Protein AF-A0A511D1J5-F1 (afdb_monomer_lite)

Structure (mmCIF, N/CA/C/O backbone):
data_AF-A0A511D1J5-F1
#
_entry.id   AF-A0A511D1J5-F1
#
loop_
_atom_site.group_PDB
_atom_site.id
_atom_site.type_symbol
_atom_site.label_atom_id
_atom_site.label_alt_id
_atom_site.label_comp_id
_atom_site.label_asym_id
_atom_site.label_entity_id
_atom_site.label_seq_id
_atom_site.pdbx_PDB_ins_code
_atom_site.Cartn_x
_atom_site.Cartn_y
_atom_site.Cartn_z
_atom_site.occupancy
_atom_site.B_iso_or_equiv
_atom_site.auth_seq_id
_atom_site.auth_comp_id
_atom_site.auth_asym_id
_atom_site.auth_atom_id
_atom_site.pdbx_PDB_model_num
ATOM 1 N N . MET A 1 1 ? -1.726 1.560 22.038 1.00 70.44 1 MET A N 1
ATOM 2 C CA . MET A 1 1 ? -1.634 2.823 21.264 1.00 70.44 1 MET A CA 1
ATOM 3 C C . MET A 1 1 ? -1.317 3.964 22.208 1.00 70.44 1 MET A C 1
ATOM 5 O O . MET A 1 1 ? -1.886 3.990 23.290 1.00 70.44 1 MET A O 1
ATOM 9 N N . SER A 1 2 ? -0.455 4.901 21.805 1.00 94.38 2 SER A N 1
ATOM 10 C CA . SER A 1 2 ? -0.273 6.137 22.575 1.00 94.38 2 SER A CA 1
ATOM 11 C C . SER A 1 2 ? -1.493 7.054 22.418 1.00 94.38 2 SER A C 1
ATOM 13 O O . SER A 1 2 ? -2.178 7.018 21.388 1.00 94.38 2 SER A O 1
ATOM 15 N N . GLU A 1 3 ? -1.755 7.909 23.406 1.00 93.19 3 GLU A N 1
ATOM 16 C CA . GLU A 1 3 ? -2.814 8.922 23.302 1.00 93.19 3 GLU A CA 1
ATOM 17 C C . GLU A 1 3 ? -2.590 9.887 22.129 1.00 93.19 3 GLU A C 1
ATOM 19 O O . GLU A 1 3 ? -3.546 10.308 21.476 1.00 93.19 3 GLU A O 1
ATOM 24 N N . GLY A 1 4 ? -1.328 10.209 21.826 1.00 96.50 4 GLY A N 1
ATOM 25 C CA . GLY A 1 4 ? -0.955 11.025 20.670 1.00 96.50 4 GLY A CA 1
ATOM 26 C C . GLY A 1 4 ? -1.358 10.364 19.351 1.00 96.50 4 GLY A C 1
ATOM 27 O O . GLY A 1 4 ? -2.021 10.987 18.522 1.00 96.50 4 GLY A O 1
ATOM 28 N N . THR A 1 5 ? -1.051 9.073 19.192 1.00 96.56 5 THR A N 1
ATOM 29 C CA . THR A 1 5 ? -1.454 8.283 18.018 1.00 96.56 5 THR A CA 1
ATOM 30 C C . THR A 1 5 ? -2.975 8.247 17.875 1.00 96.56 5 THR A C 1
ATOM 32 O O . THR A 1 5 ? -3.497 8.491 16.788 1.00 96.56 5 THR A O 1
ATOM 35 N N . LEU A 1 6 ? -3.701 8.005 18.972 1.00 97.12 6 LEU A N 1
ATOM 36 C CA . LEU A 1 6 ? -5.165 7.980 18.958 1.00 97.12 6 LEU A CA 1
ATOM 37 C C . LEU A 1 6 ? -5.756 9.322 18.515 1.00 97.12 6 LEU A C 1
ATOM 39 O O . LEU A 1 6 ? -6.701 9.355 17.727 1.00 97.12 6 LEU A O 1
ATOM 43 N N . ARG A 1 7 ? -5.194 10.432 19.000 1.00 97.81 7 ARG A N 1
ATOM 44 C CA . ARG A 1 7 ? -5.624 11.785 18.634 1.00 97.81 7 ARG A CA 1
ATOM 45 C C . ARG A 1 7 ? -5.421 12.053 17.147 1.00 97.81 7 ARG A C 1
ATOM 47 O O . ARG A 1 7 ? -6.350 12.512 16.488 1.00 97.81 7 ARG A O 1
ATOM 54 N N . THR A 1 8 ? -4.254 11.705 16.608 1.00 97.88 8 THR A N 1
ATOM 55 C CA . THR A 1 8 ? -3.967 11.850 15.175 1.00 97.88 8 THR A CA 1
ATOM 56 C C . THR A 1 8 ? -4.930 11.030 14.321 1.00 97.88 8 THR A C 1
ATOM 58 O O . THR A 1 8 ? -5.480 11.558 13.355 1.00 97.88 8 THR A O 1
ATOM 61 N N . LEU A 1 9 ? -5.192 9.769 14.686 1.00 97.38 9 LEU A N 1
ATOM 62 C CA . LEU A 1 9 ? -6.133 8.924 13.944 1.00 97.38 9 LEU A CA 1
ATOM 63 C C . LEU A 1 9 ? -7.563 9.474 13.993 1.00 97.38 9 LEU A C 1
ATOM 65 O O . LEU A 1 9 ? -8.228 9.504 12.964 1.00 97.38 9 LEU A O 1
ATOM 69 N N . LYS A 1 10 ? -8.020 9.983 15.144 1.00 97.81 10 LYS A N 1
ATOM 70 C CA . LYS A 1 10 ? -9.337 10.636 15.259 1.00 97.81 10 LYS A CA 1
ATOM 71 C C . LYS A 1 10 ? -9.457 11.863 14.355 1.00 97.81 10 LYS A C 1
ATOM 73 O O . LYS A 1 10 ? -10.471 12.019 13.684 1.00 97.81 10 LYS A O 1
ATOM 78 N N . VAL A 1 11 ? -8.426 12.712 14.310 1.00 98.50 11 VAL A N 1
ATOM 79 C CA . VAL A 1 11 ? -8.406 13.894 13.429 1.00 98.50 11 VAL A CA 1
ATOM 80 C C . VAL A 1 11 ? -8.476 13.483 11.959 1.00 98.50 11 VAL A C 1
ATOM 82 O O . VAL A 1 11 ? -9.231 14.081 11.196 1.00 98.50 11 VAL A O 1
ATOM 85 N N . ARG A 1 12 ? -7.717 12.461 11.550 1.00 98.06 12 ARG A N 1
ATOM 86 C CA . ARG A 1 12 ? -7.739 11.965 10.166 1.00 98.06 12 ARG A CA 1
ATOM 87 C C . ARG A 1 12 ? -9.081 11.330 9.805 1.00 98.06 12 ARG A C 1
ATOM 89 O O . ARG A 1 12 ? -9.635 11.687 8.776 1.00 98.06 12 ARG A O 1
ATOM 96 N N . ALA A 1 13 ? -9.641 10.499 10.684 1.00 98.06 13 ALA A N 1
ATOM 97 C CA . ALA A 1 13 ? -10.963 9.905 10.492 1.00 98.06 13 ALA A CA 1
ATOM 98 C C . ALA A 1 13 ? -12.045 10.980 10.293 1.00 98.06 13 ALA A C 1
ATOM 100 O O . ALA A 1 13 ? -12.807 10.919 9.331 1.00 98.06 13 ALA A O 1
ATOM 101 N N . ALA A 1 14 ? -12.044 12.020 11.136 1.00 98.19 14 ALA A N 1
ATOM 102 C CA . ALA A 1 14 ? -12.971 13.143 11.008 1.00 98.19 14 ALA A CA 1
ATOM 103 C C . ALA A 1 14 ? -12.801 13.902 9.679 1.00 98.19 14 ALA A C 1
ATOM 105 O O . ALA A 1 14 ? -13.795 14.245 9.045 1.00 98.19 14 ALA A O 1
ATOM 106 N N . ARG A 1 15 ? -11.559 14.129 9.225 1.00 97.88 15 ARG A N 1
ATOM 107 C CA . ARG A 1 15 ? -11.274 14.762 7.921 1.00 97.88 15 ARG A CA 1
ATOM 108 C C . ARG A 1 15 ? -11.769 13.933 6.739 1.00 97.88 15 ARG A C 1
ATOM 110 O O . ARG A 1 15 ? -12.216 14.511 5.757 1.00 97.88 15 ARG A O 1
ATOM 117 N N . SER A 1 16 ? -11.715 12.609 6.849 1.00 96.38 16 SER A N 1
ATOM 118 C CA . SER A 1 16 ? -12.226 11.682 5.835 1.00 96.38 16 SER A CA 1
ATOM 119 C C . SER A 1 16 ? -13.739 11.442 5.932 1.00 96.38 16 SER A C 1
ATOM 121 O O . SER A 1 16 ? -14.268 10.641 5.168 1.00 96.38 16 SER A O 1
ATOM 123 N N . GLY A 1 17 ? -14.448 12.083 6.872 1.00 97.88 17 GLY A N 1
ATOM 124 C CA . GLY A 1 17 ? -15.884 11.863 7.088 1.00 97.88 17 GLY A CA 1
ATOM 125 C C . GLY A 1 17 ? -16.226 10.458 7.601 1.00 97.88 17 GLY A C 1
ATOM 126 O O . GLY A 1 17 ? -17.355 9.999 7.452 1.00 97.88 17 GLY A O 1
ATOM 127 N N . GLN A 1 18 ? -15.257 9.760 8.192 1.00 97.50 18 GLN A N 1
ATOM 128 C CA . GLN A 1 18 ? -15.386 8.380 8.650 1.00 97.50 18 GLN A CA 1
ATOM 129 C C . GLN A 1 18 ? -15.394 8.308 10.179 1.00 97.50 18 GLN A C 1
ATOM 131 O O . GLN A 1 18 ? -14.784 9.124 10.876 1.00 97.50 18 GLN A O 1
ATOM 136 N N . SER A 1 19 ? -16.042 7.278 10.728 1.00 98.38 19 SER A N 1
ATOM 137 C CA . SER A 1 19 ? -15.804 6.910 12.125 1.00 98.38 19 SER A CA 1
ATOM 138 C C . SER A 1 19 ? -14.358 6.435 12.300 1.00 98.38 19 SER A C 1
ATOM 140 O O . SER A 1 19 ? -13.729 5.949 11.357 1.00 98.38 19 SER A O 1
ATOM 142 N N . LEU A 1 20 ? -13.825 6.519 13.524 1.00 97.88 20 LEU A N 1
ATOM 143 C CA . LEU A 1 20 ? -12.477 6.019 13.810 1.00 97.88 20 LEU A CA 1
ATOM 144 C C . LEU A 1 20 ? -12.336 4.531 13.449 1.00 97.88 20 LEU A C 1
ATOM 146 O O . LEU A 1 20 ? -11.306 4.140 12.910 1.00 97.88 20 LEU A O 1
ATOM 150 N N . GLN A 1 21 ? -13.360 3.708 13.713 1.00 97.69 21 GLN A N 1
ATOM 151 C CA . GLN A 1 21 ? -13.307 2.283 13.374 1.00 97.69 21 GLN A CA 1
ATOM 152 C C . GLN A 1 21 ? -13.255 2.056 11.860 1.00 97.69 21 GLN A C 1
ATOM 154 O O . GLN A 1 21 ? -12.487 1.215 11.404 1.00 97.69 21 GLN A O 1
ATOM 159 N N . ALA A 1 22 ? -14.048 2.806 11.086 1.00 98.12 22 ALA A N 1
ATOM 160 C CA . ALA A 1 22 ? -14.054 2.697 9.630 1.00 98.12 22 ALA A CA 1
ATOM 161 C C . ALA A 1 22 ? -12.713 3.139 9.028 1.00 98.12 22 ALA A C 1
ATOM 163 O O . ALA A 1 22 ? -12.170 2.442 8.178 1.00 98.12 22 ALA A O 1
ATOM 164 N N . TYR A 1 23 ? -12.148 4.242 9.528 1.00 97.75 23 TYR A N 1
ATOM 165 C CA . TYR A 1 23 ? -10.851 4.743 9.078 1.00 97.75 23 TYR A CA 1
ATOM 166 C C . TYR A 1 23 ? -9.712 3.756 9.369 1.00 97.75 23 TYR A C 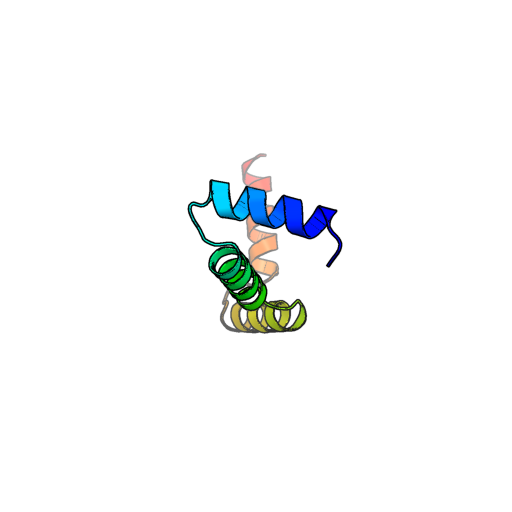1
ATOM 168 O O . TYR A 1 23 ? -8.878 3.498 8.507 1.00 97.75 23 TYR A O 1
ATOM 176 N N . VAL A 1 24 ? -9.684 3.169 10.571 1.00 97.00 24 VAL A N 1
ATOM 177 C CA . VAL A 1 24 ? -8.663 2.171 10.928 1.00 97.00 24 VAL A CA 1
ATOM 178 C C . VAL A 1 24 ? -8.812 0.903 10.094 1.00 97.00 24 VAL A C 1
ATOM 180 O O . VAL A 1 24 ? -7.803 0.371 9.652 1.00 97.00 24 VAL A O 1
ATOM 183 N N . ARG A 1 25 ? -10.042 0.435 9.845 1.00 97.31 25 ARG A N 1
ATOM 184 C CA . ARG A 1 25 ? -10.272 -0.717 8.962 1.00 97.31 25 ARG A CA 1
ATOM 185 C C . ARG A 1 25 ? -9.730 -0.456 7.564 1.00 97.31 25 ARG A C 1
ATOM 187 O O . ARG A 1 25 ? -8.935 -1.245 7.088 1.00 97.31 25 ARG A O 1
ATOM 194 N N . HIS A 1 26 ? -10.091 0.678 6.970 1.00 96.25 26 HIS A N 1
ATOM 195 C CA . HIS A 1 26 ? -9.600 1.050 5.648 1.00 96.25 26 HIS A CA 1
ATOM 196 C C . HIS A 1 26 ? -8.067 1.101 5.596 1.00 96.25 26 HIS A C 1
ATOM 198 O O . HIS A 1 26 ? -7.475 0.590 4.658 1.00 96.25 26 HIS A O 1
ATOM 204 N N . LEU A 1 27 ? -7.417 1.648 6.628 1.00 95.00 27 LEU A N 1
ATOM 205 C CA . LEU A 1 27 ? -5.956 1.679 6.700 1.00 95.00 27 LEU A CA 1
ATOM 206 C C . LEU A 1 27 ? -5.334 0.275 6.782 1.00 95.00 27 LEU A C 1
ATOM 208 O O . LEU A 1 27 ? -4.282 0.044 6.201 1.00 95.00 27 LEU A O 1
ATOM 212 N N . LEU A 1 28 ? -5.974 -0.655 7.494 1.00 95.19 28 LEU A N 1
ATOM 213 C CA . LEU A 1 28 ? -5.533 -2.050 7.544 1.00 95.19 28 LEU A CA 1
ATOM 214 C C . LEU A 1 28 ? -5.770 -2.776 6.217 1.00 95.19 28 LEU A C 1
ATOM 216 O 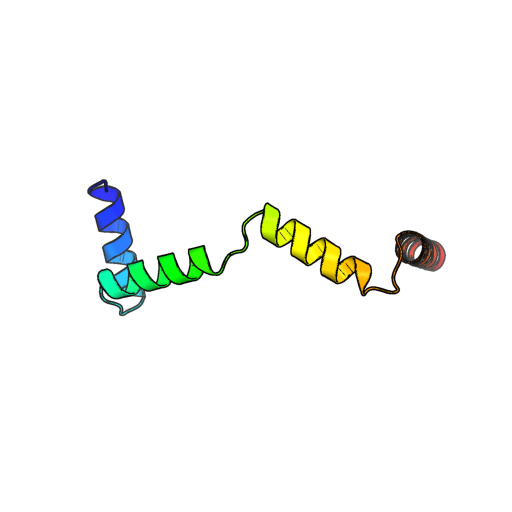O . LEU A 1 28 ? -4.937 -3.588 5.833 1.00 95.19 28 LEU A O 1
ATOM 220 N N . ASP A 1 29 ? -6.868 -2.475 5.523 1.00 95.38 29 ASP A N 1
ATOM 221 C CA . ASP A 1 29 ? -7.163 -3.042 4.205 1.00 95.38 29 ASP A CA 1
ATOM 222 C C . ASP A 1 29 ? -6.135 -2.568 3.161 1.00 95.38 29 ASP A C 1
ATOM 224 O O . ASP A 1 29 ? -5.646 -3.376 2.379 1.00 95.38 29 ASP A O 1
ATOM 228 N N . GLU A 1 30 ? -5.755 -1.285 3.181 1.00 93.19 30 GLU A N 1
ATOM 229 C CA . GLU A 1 30 ? -4.701 -0.726 2.315 1.00 93.19 30 GLU A CA 1
ATOM 230 C C . GLU A 1 30 ? -3.328 -1.346 2.608 1.00 93.19 30 GLU A C 1
ATOM 232 O O . GLU A 1 30 ? -2.606 -1.741 1.692 1.00 93.19 30 GLU A O 1
ATOM 237 N N . GLU A 1 31 ? -2.973 -1.475 3.889 1.00 91.25 31 GLU A N 1
ATOM 238 C CA . GLU A 1 31 ? -1.720 -2.120 4.287 1.00 91.25 31 GLU A CA 1
ATOM 239 C C . GLU A 1 31 ? -1.695 -3.585 3.829 1.00 91.25 31 GLU A C 1
ATOM 241 O O . GLU A 1 31 ? -0.715 -4.032 3.244 1.00 91.25 31 GLU A O 1
ATOM 246 N N . ALA A 1 32 ? -2.795 -4.319 4.023 1.00 90.19 32 ALA A N 1
ATOM 247 C CA . ALA A 1 32 ? -2.917 -5.711 3.595 1.00 90.19 32 ALA A CA 1
ATOM 248 C C . ALA A 1 32 ? -2.955 -5.880 2.066 1.00 90.19 32 ALA A C 1
ATOM 250 O O . ALA A 1 32 ? -2.602 -6.943 1.563 1.00 90.19 32 ALA A O 1
ATOM 251 N N . ALA A 1 33 ? -3.387 -4.858 1.323 1.00 89.62 33 ALA A N 1
ATOM 252 C CA . ALA A 1 33 ? -3.340 -4.846 -0.138 1.00 89.62 33 ALA A CA 1
ATOM 253 C C . ALA A 1 33 ? -1.930 -4.565 -0.683 1.00 89.62 33 ALA A C 1
ATOM 255 O O . ALA A 1 33 ? -1.670 -4.785 -1.869 1.00 89.62 33 ALA A O 1
ATOM 256 N N . THR A 1 34 ? -1.018 -4.076 0.158 1.00 90.06 34 THR A N 1
ATOM 257 C CA . THR A 1 34 ? 0.363 -3.814 -0.233 1.00 90.06 34 THR A CA 1
ATOM 258 C C . THR A 1 34 ? 1.147 -5.122 -0.189 1.00 90.06 34 THR A C 1
ATOM 260 O O . THR A 1 34 ? 1.228 -5.767 0.853 1.00 90.06 34 THR A O 1
ATOM 263 N N . LEU A 1 35 ? 1.733 -5.522 -1.322 1.00 85.12 35 LEU A N 1
ATOM 264 C CA . LEU A 1 35 ? 2.569 -6.722 -1.378 1.00 85.12 35 LEU A CA 1
ATOM 265 C C . LEU A 1 35 ? 3.741 -6.593 -0.403 1.00 85.12 35 LEU A C 1
ATOM 267 O O . LEU A 1 35 ? 4.418 -5.560 -0.350 1.00 85.12 35 LEU A O 1
ATOM 271 N N . THR A 1 36 ? 4.041 -7.675 0.305 1.00 88.31 36 THR A N 1
ATOM 272 C CA . THR A 1 36 ? 5.328 -7.810 0.984 1.00 88.31 36 THR A CA 1
ATOM 273 C C . THR A 1 36 ? 6.468 -7.790 -0.040 1.00 88.31 36 THR A C 1
ATOM 275 O O . THR A 1 36 ? 6.271 -8.036 -1.230 1.00 88.31 36 THR A O 1
ATOM 278 N N . LEU A 1 37 ? 7.699 -7.517 0.405 1.00 87.06 37 LEU A N 1
ATOM 279 C CA . LEU A 1 37 ? 8.866 -7.519 -0.490 1.00 87.06 37 LEU A CA 1
ATOM 280 C C . LEU A 1 37 ? 9.069 -8.870 -1.189 1.00 87.06 37 LEU A C 1
ATOM 282 O O . LEU A 1 37 ? 9.495 -8.906 -2.340 1.00 87.06 37 LEU A O 1
ATOM 286 N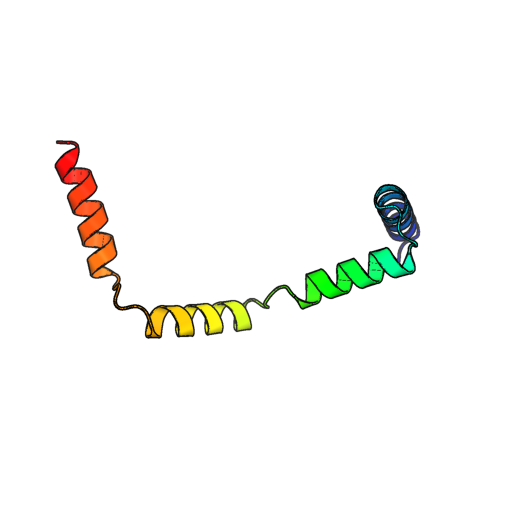 N . GLU A 1 38 ? 8.766 -9.963 -0.491 1.00 90.75 38 GLU A N 1
ATOM 287 C CA . GLU A 1 38 ? 8.855 -11.314 -1.038 1.00 90.75 38 GLU A CA 1
ATOM 288 C C . GLU A 1 38 ? 7.799 -11.539 -2.126 1.00 90.75 38 GLU A C 1
ATOM 290 O O . GLU A 1 38 ? 8.141 -11.938 -3.237 1.00 90.75 38 GLU A O 1
ATOM 295 N N . GLU A 1 39 ? 6.541 -11.180 -1.862 1.00 91.06 39 GLU A N 1
ATOM 296 C CA . GLU A 1 39 ? 5.456 -11.279 -2.846 1.00 91.06 39 GLU A CA 1
ATOM 297 C C . GLU A 1 39 ? 5.684 -10.357 -4.051 1.00 91.06 39 GLU A C 1
ATOM 299 O O . GLU A 1 39 ? 5.453 -10.752 -5.193 1.00 91.06 39 GLU A O 1
ATOM 304 N N . ALA A 1 40 ? 6.198 -9.146 -3.824 1.00 92.12 40 ALA A N 1
ATOM 305 C CA . ALA A 1 40 ? 6.561 -8.219 -4.888 1.00 92.12 40 ALA A CA 1
ATOM 306 C C . ALA A 1 40 ? 7.689 -8.780 -5.768 1.00 92.12 40 ALA A C 1
ATOM 308 O O . ALA A 1 40 ? 7.633 -8.650 -6.993 1.00 92.12 40 ALA A O 1
ATOM 309 N N . ALA A 1 41 ? 8.697 -9.422 -5.168 1.00 91.75 41 ALA A N 1
ATOM 310 C CA . ALA A 1 41 ? 9.785 -10.056 -5.906 1.00 91.75 41 ALA A CA 1
ATOM 311 C C . ALA A 1 41 ? 9.288 -11.245 -6.738 1.00 91.75 41 ALA A C 1
ATOM 313 O O . ALA A 1 41 ? 9.667 -11.376 -7.903 1.00 91.75 41 ALA A O 1
ATOM 314 N N . GLU A 1 42 ? 8.415 -12.078 -6.174 1.00 93.69 42 GLU A N 1
ATOM 315 C CA . GLU A 1 42 ? 7.824 -13.209 -6.888 1.00 93.69 42 GLU A CA 1
ATOM 316 C C . GLU A 1 42 ? 6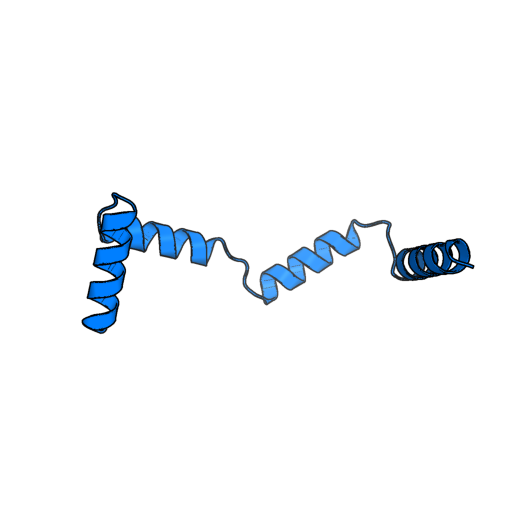.938 -12.736 -8.047 1.00 93.69 42 GLU A C 1
ATOM 318 O O . GLU A 1 42 ? 7.061 -13.206 -9.179 1.00 93.69 42 GLU A O 1
ATOM 323 N N . GLN A 1 43 ? 6.116 -11.711 -7.817 1.00 91.31 43 GLN A N 1
ATOM 324 C CA . GLN A 1 43 ? 5.295 -11.121 -8.867 1.00 91.31 43 GLN A CA 1
ATOM 325 C C . GLN A 1 43 ? 6.142 -10.463 -9.967 1.00 91.31 43 GLN A C 1
ATOM 327 O O . GLN A 1 43 ? 5.811 -10.588 -11.148 1.00 91.31 43 GLN A O 1
ATOM 332 N N . ALA A 1 44 ? 7.258 -9.815 -9.616 1.00 89.56 44 ALA A N 1
ATOM 333 C CA . ALA A 1 44 ? 8.203 -9.268 -10.588 1.00 89.56 44 ALA A CA 1
ATOM 334 C C . ALA A 1 44 ? 8.844 -10.368 -11.452 1.00 89.56 44 ALA A C 1
ATOM 336 O O . ALA A 1 44 ? 8.931 -10.203 -12.670 1.00 89.56 44 ALA A O 1
ATOM 337 N N . ARG A 1 45 ? 9.230 -11.507 -10.856 1.00 89.06 45 ARG A N 1
ATOM 338 C CA . ARG A 1 45 ? 9.739 -12.675 -11.599 1.00 89.06 45 ARG A CA 1
ATOM 339 C C . ARG A 1 45 ? 8.690 -13.226 -12.555 1.00 89.06 45 ARG A C 1
ATOM 341 O O . ARG A 1 45 ? 8.977 -13.361 -13.738 1.00 89.06 45 ARG A O 1
ATOM 348 N N . ALA A 1 46 ? 7.458 -13.425 -12.089 1.00 89.62 46 ALA A N 1
ATOM 349 C CA . ALA A 1 46 ? 6.367 -13.917 -12.929 1.00 89.62 46 ALA A CA 1
ATOM 350 C C . ALA A 1 46 ? 6.042 -12.974 -14.106 1.00 89.62 46 ALA A C 1
ATOM 352 O O . ALA A 1 46 ? 5.616 -13.422 -15.171 1.00 89.62 46 ALA A O 1
ATOM 353 N N . ILE A 1 47 ? 6.210 -11.657 -13.933 1.00 88.19 47 ILE A N 1
ATOM 354 C CA . ILE A 1 47 ? 6.086 -10.681 -15.026 1.00 88.19 47 ILE A CA 1
ATOM 355 C C . ILE A 1 47 ? 7.260 -10.816 -16.003 1.00 88.19 47 ILE A C 1
ATOM 357 O O . ILE A 1 47 ? 7.028 -10.867 -17.209 1.00 88.19 47 ILE A O 1
ATOM 361 N N . ALA A 1 48 ? 8.492 -10.901 -15.494 1.00 85.88 48 ALA A N 1
ATOM 362 C CA . ALA A 1 48 ? 9.696 -11.036 -16.310 1.00 85.88 48 ALA A CA 1
ATOM 363 C C . ALA A 1 48 ? 9.698 -12.332 -17.137 1.00 85.88 48 ALA A C 1
ATOM 365 O O . ALA A 1 48 ? 10.017 -12.292 -18.317 1.00 85.88 48 ALA A O 1
ATOM 366 N N . GLU A 1 49 ? 9.262 -13.456 -16.567 1.00 87.00 49 GLU A N 1
ATOM 367 C CA . GLU A 1 49 ? 9.157 -14.745 -17.270 1.00 87.00 49 GLU A CA 1
ATOM 368 C C . GLU A 1 49 ? 8.181 -14.712 -18.453 1.00 87.00 49 GLU A C 1
ATOM 370 O O . GLU A 1 49 ? 8.366 -15.426 -19.436 1.00 87.00 49 GLU A O 1
ATOM 375 N N . ARG A 1 50 ? 7.137 -13.879 -18.378 1.00 86.38 50 ARG A N 1
ATOM 376 C CA . ARG A 1 50 ? 6.180 -13.682 -19.478 1.00 86.38 50 ARG A CA 1
ATOM 377 C C . ARG A 1 50 ? 6.612 -12.599 -20.465 1.00 86.38 50 ARG A C 1
ATOM 379 O O . ARG A 1 50 ? 5.947 -12.412 -21.483 1.00 86.38 50 ARG A O 1
ATOM 386 N N . SER A 1 51 ? 7.669 -11.858 -20.155 1.00 83.12 51 SER A N 1
ATOM 387 C CA . SER A 1 51 ? 8.178 -10.789 -21.000 1.00 83.12 51 SER A CA 1
ATOM 388 C C . SER A 1 51 ? 9.087 -11.365 -22.079 1.00 83.12 51 SER A C 1
ATOM 390 O O . SER A 1 51 ? 10.006 -12.123 -21.790 1.00 83.12 51 SER A O 1
ATOM 392 N N . SER A 1 52 ? 8.872 -10.959 -23.329 1.00 84.62 52 SER A N 1
ATOM 393 C CA . SER A 1 52 ? 9.841 -11.192 -24.405 1.00 84.62 52 SER A CA 1
ATOM 394 C C . SER A 1 52 ? 10.987 -10.176 -24.394 1.00 84.62 52 SER A C 1
ATOM 396 O O . SER A 1 52 ? 11.917 -10.322 -25.175 1.00 84.62 52 SER A O 1
ATOM 398 N N . VAL A 1 53 ? 10.895 -9.135 -23.556 1.00 86.50 53 VAL A N 1
ATOM 399 C CA . VAL A 1 53 ? 11.921 -8.097 -23.404 1.00 86.50 53 VAL A CA 1
ATOM 400 C C . VAL A 1 53 ? 13.009 -8.598 -22.463 1.00 86.50 53 VAL A C 1
ATOM 402 O O . VAL A 1 53 ? 12.742 -8.925 -21.305 1.00 86.50 53 VAL A O 1
ATOM 405 N N . THR A 1 54 ? 14.230 -8.613 -22.972 1.00 85.75 54 THR A N 1
ATOM 406 C CA . THR A 1 54 ? 15.469 -9.002 -22.308 1.00 85.75 54 THR A CA 1
ATOM 407 C C . THR A 1 54 ? 16.270 -7.776 -21.862 1.00 85.75 54 THR A C 1
ATOM 409 O O . THR A 1 54 ? 15.964 -6.632 -22.202 1.00 85.75 54 THR A O 1
ATOM 412 N N . ALA A 1 55 ? 17.327 -8.006 -21.080 1.00 87.56 55 ALA A N 1
ATOM 413 C CA . ALA A 1 55 ? 18.257 -6.941 -20.709 1.00 87.56 55 ALA A CA 1
ATOM 414 C C . ALA A 1 55 ? 18.974 -6.343 -21.933 1.00 87.56 55 ALA A C 1
ATOM 416 O O . ALA A 1 55 ? 19.242 -5.141 -21.948 1.00 87.56 55 ALA A O 1
ATOM 417 N N . ASP A 1 56 ? 19.240 -7.158 -22.956 1.00 91.81 56 ASP A N 1
ATOM 418 C CA . ASP A 1 56 ? 19.911 -6.715 -24.177 1.00 91.81 56 ASP A CA 1
ATOM 419 C C . ASP A 1 56 ? 19.033 -5.737 -24.962 1.00 91.81 56 ASP A C 1
ATOM 421 O O . ASP A 1 56 ? 19.527 -4.685 -25.361 1.00 91.81 56 ASP A O 1
ATOM 425 N N . ASP A 1 57 ? 17.722 -5.993 -25.051 1.00 91.12 57 ASP A N 1
ATOM 426 C CA . ASP A 1 57 ? 16.759 -5.080 -25.689 1.00 91.12 57 ASP A CA 1
ATOM 427 C C . ASP A 1 57 ? 16.763 -3.690 -25.019 1.00 91.12 57 ASP A C 1
ATOM 429 O O . ASP A 1 57 ? 16.668 -2.649 -25.674 1.00 91.12 57 ASP A O 1
ATOM 433 N N . VAL A 1 58 ? 16.915 -3.651 -23.689 1.00 91.50 58 VAL A N 1
ATOM 434 C CA . VAL A 1 58 ? 17.000 -2.394 -22.927 1.00 91.50 58 VAL A CA 1
ATOM 435 C C . VAL A 1 58 ? 18.311 -1.662 -23.216 1.00 91.50 58 VAL A C 1
ATOM 437 O O . VAL A 1 58 ? 18.312 -0.445 -23.423 1.00 91.50 58 VA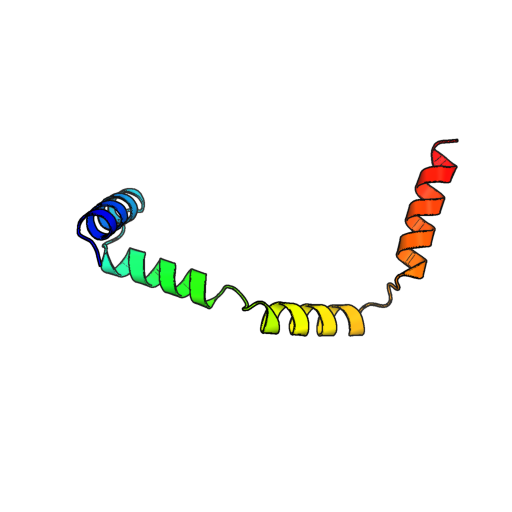L A O 1
ATOM 440 N N . VAL A 1 59 ? 19.439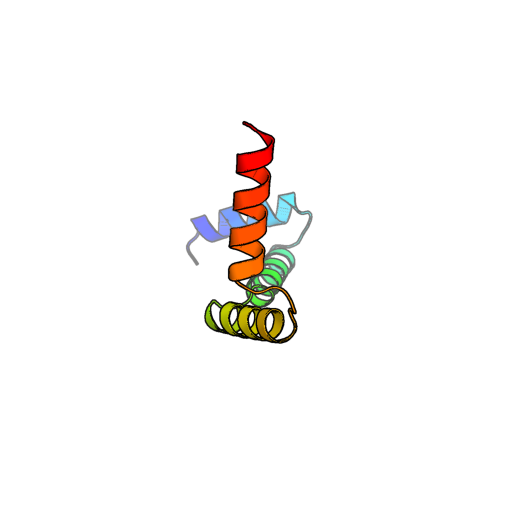 -2.378 -23.225 1.00 95.50 59 VAL A N 1
ATOM 441 C CA . VAL A 1 59 ? 20.754 -1.790 -23.520 1.00 95.50 59 VAL A CA 1
ATOM 442 C C . VAL A 1 59 ? 20.805 -1.273 -24.958 1.00 95.50 59 VAL A C 1
ATOM 444 O O . VAL A 1 59 ? 21.317 -0.173 -25.191 1.00 95.50 59 VAL A O 1
ATOM 447 N N . GLU A 1 60 ? 20.233 -2.018 -25.902 1.00 95.81 60 GLU A N 1
ATOM 448 C CA . GLU A 1 60 ? 20.115 -1.633 -27.304 1.00 95.81 60 GLU A CA 1
ATOM 449 C C . GLU A 1 60 ? 19.323 -0.331 -27.455 1.00 95.81 60 GLU A C 1
ATOM 451 O O . GLU A 1 60 ? 19.858 0.640 -27.998 1.00 95.81 60 GLU A O 1
ATOM 456 N N . ALA A 1 61 ? 18.122 -0.247 -26.873 1.00 94.75 61 ALA A N 1
ATOM 457 C CA . ALA A 1 61 ? 17.279 0.950 -26.930 1.00 94.75 61 ALA A CA 1
ATOM 458 C C . ALA A 1 61 ? 17.959 2.199 -26.327 1.00 94.75 61 ALA A C 1
ATOM 460 O O . ALA A 1 61 ? 17.854 3.317 -26.852 1.00 94.75 61 ALA A O 1
ATOM 461 N N . ILE A 1 62 ? 18.708 2.032 -25.228 1.00 95.06 62 ILE A N 1
ATOM 462 C CA . ILE A 1 62 ? 19.510 3.117 -24.638 1.00 95.06 62 ILE A CA 1
ATOM 463 C C . ILE A 1 62 ? 20.617 3.553 -25.607 1.00 95.06 62 ILE A C 1
ATOM 465 O O . ILE A 1 62 ? 20.861 4.753 -25.770 1.00 95.06 62 ILE A O 1
ATOM 469 N N . GLY A 1 63 ? 21.290 2.594 -26.245 1.00 96.00 63 GLY A N 1
ATOM 470 C CA . GLY A 1 63 ? 22.324 2.852 -27.244 1.00 96.00 63 GLY A CA 1
ATOM 471 C C . GLY A 1 63 ? 21.791 3.610 -28.460 1.00 96.00 63 GLY A C 1
ATOM 472 O O . GLY A 1 63 ? 22.403 4.589 -28.886 1.00 96.00 63 GLY A O 1
ATOM 473 N N . GLU A 1 64 ? 20.632 3.210 -28.982 1.00 94.81 64 GLU A N 1
ATOM 474 C CA . GLU A 1 64 ? 19.943 3.899 -30.080 1.00 94.81 64 GLU A CA 1
ATOM 475 C C . GLU A 1 64 ? 19.609 5.346 -29.730 1.00 94.81 64 GLU A C 1
ATOM 477 O O . GLU A 1 64 ? 19.906 6.260 -30.499 1.00 94.81 64 GLU A O 1
ATOM 482 N N . THR A 1 65 ? 19.078 5.572 -28.527 1.00 94.06 65 THR A N 1
ATOM 483 C CA . THR A 1 65 ? 18.730 6.917 -28.054 1.00 94.06 65 THR A CA 1
ATOM 484 C C . THR A 1 65 ? 19.955 7.829 -27.953 1.00 94.06 65 THR A C 1
ATOM 486 O O . THR A 1 65 ? 19.845 9.029 -28.203 1.00 94.06 65 THR A O 1
ATOM 489 N N . ARG A 1 66 ? 21.124 7.295 -27.572 1.00 92.56 66 ARG A N 1
ATOM 490 C CA . ARG A 1 66 ? 22.377 8.069 -27.522 1.00 92.56 66 ARG A CA 1
ATOM 491 C C . ARG A 1 66 ? 22.878 8.416 -28.919 1.00 92.56 66 ARG A C 1
ATOM 493 O O . ARG A 1 66 ? 23.171 9.579 -29.156 1.00 92.56 66 ARG A O 1
ATOM 500 N N . ARG A 1 67 ? 22.893 7.442 -29.835 1.00 94.00 67 ARG A N 1
ATOM 501 C CA . ARG A 1 67 ? 23.287 7.647 -31.240 1.00 94.00 67 ARG A CA 1
ATOM 502 C C . ARG A 1 67 ? 22.401 8.668 -31.951 1.00 94.00 67 ARG A C 1
ATOM 504 O O . ARG A 1 67 ? 22.895 9.442 -32.749 1.00 94.00 67 ARG A O 1
ATOM 511 N N . ALA A 1 68 ? 21.108 8.713 -31.634 1.00 89.31 68 ALA A N 1
ATOM 512 C CA . ALA A 1 68 ? 20.181 9.692 -32.205 1.00 89.31 68 ALA A CA 1
ATOM 513 C C . ALA A 1 68 ? 20.412 11.145 -31.730 1.00 89.31 68 ALA A C 1
ATOM 515 O O . ALA A 1 68 ? 19.756 12.056 -32.232 1.00 89.31 68 ALA A O 1
ATOM 516 N N . ARG A 1 69 ? 21.281 11.368 -30.732 1.00 87.12 69 ARG A N 1
ATOM 517 C CA . ARG A 1 69 ? 21.639 12.701 -30.210 1.00 87.12 69 ARG A CA 1
ATOM 518 C C . ARG A 1 69 ? 22.984 13.215 -30.733 1.00 87.12 69 ARG A C 1
ATOM 520 O O . ARG A 1 69 ? 23.331 14.349 -30.406 1.00 87.12 69 ARG A O 1
ATOM 527 N N . GLU A 1 70 ? 23.726 12.387 -31.462 1.00 73.12 70 GLU A N 1
ATOM 528 C CA . GLU A 1 70 ? 24.985 12.732 -32.140 1.00 73.12 70 GLU A CA 1
ATOM 529 C C . GLU A 1 70 ? 24.705 13.197 -33.574 1.00 73.12 70 GLU A C 1
ATOM 531 O O . GLU A 1 70 ? 25.366 14.170 -34.001 1.00 73.12 70 GLU A O 1
#

Organism: NCBI:txid1123024

InterPro domains:
  IPR010985 Ribbon-helix-helix [SSF47598] (2-57)
  IPR053853 Antitoxin FitA-like, ribbon-helix-helix [PF22513] (2-31)

Sequence (70 aa):
MSEGTLRTLKVRAARSGQSLQAYVRHLLDEEAATLTLEEAAEQARAIAERSSVTADDVVEAIGETRRARE

Radius of gyration: 22.52 Å; chains: 1; bounding box: 41×30×56 Å

pLDDT: mean 92.47, std 5.52, range [70.44, 98.5]

Secondary structure (DSSP, 8-state):
--HHHHHHHHHHHHHTT--HHHHHHHHHHHHHHSPPHHHHHHHHHHHHHT----HHHHHHHHHHHHHTT-

Foldseek 3Di:
DDPVVVVVLCVVCVVVVHDSVVSVVVVVVVVVPDDDPVRVVVVVVVVVVPDPDDPVNVVVVVVVVVVVVD